Protein AF-A0A139NWJ8-F1 (afdb_monomer_lite)

Secondary structure (DSSP, 8-state):
-HHHHHHHHHHHHHHHHHHHHHT-PPPHHHHHHHHHHHHHHHHHHHHHHHHHHHHHHTTS-GGG--HHHHHHHHT--HHHHHHH-S-HHHHHHHHHHHHHHHHHHHHHH--HHHHHHHHHHHHHTS--PPP-

Foldseek 3Di:
DVVVVVVVVVVVVVVVVVVVVVPPDDPPVRVVVVVVVVVVVLVLLLVLLLVLLVVVVVPDDPVPDDLVSSCVSSVHDSVSCVVNDPDSVVSVVVVVVVVVVVVVVVVVVDDPVVVVVVVVVVVVPPPPPDDD

Sequence (132 aa):
MKKADEEAETVSRYRREAIVMSEKKISEKSLANLRKYNQESNQITRESLEISLMQLLEKKELKKITISELVERAGVSRAAFYRNYTSKEQILEEIFRNTVQGITDKLEEFNFKTEMYQIWLFFLRKPKKKPE

pLDDT: mean 86.63, std 13.14, range [51.91, 98.69]

Structure (mmCIF, N/CA/C/O backbone):
data_AF-A0A139NWJ8-F1
#
_entry.id   AF-A0A139NWJ8-F1
#
loop_
_atom_site.group_PDB
_atom_site.id
_atom_site.type_symbol
_atom_site.label_atom_id
_atom_site.label_alt_id
_atom_site.label_comp_id
_atom_site.label_asym_id
_atom_site.label_entity_id
_atom_site.label_seq_id
_atom_site.pdbx_PDB_ins_code
_atom_site.Cartn_x
_atom_site.Cartn_y
_atom_site.Cartn_z
_atom_site.occupancy
_atom_site.B_iso_or_equiv
_atom_site.auth_seq_id
_atom_site.auth_comp_id
_atom_site.auth_asym_id
_atom_site.auth_atom_id
_atom_site.pdbx_PDB_model_num
ATOM 1 N N . MET A 1 1 ? 38.534 -11.590 -58.155 1.00 61.84 1 MET A N 1
ATOM 2 C CA . MET A 1 1 ? 39.252 -11.647 -56.863 1.00 61.84 1 MET A CA 1
ATOM 3 C C . MET A 1 1 ? 38.932 -10.444 -55.989 1.00 61.84 1 MET A C 1
ATOM 5 O O . MET A 1 1 ? 38.199 -10.643 -55.041 1.00 61.84 1 MET A O 1
ATOM 9 N N . LYS A 1 2 ? 39.287 -9.207 -56.378 1.00 67.50 2 LYS A N 1
ATOM 10 C CA . LYS A 1 2 ? 39.078 -7.990 -55.557 1.00 67.50 2 LYS A CA 1
ATOM 11 C C . LYS A 1 2 ? 37.686 -7.818 -54.916 1.00 67.50 2 LYS A C 1
ATOM 13 O O . LYS A 1 2 ? 37.605 -7.458 -53.756 1.00 67.50 2 LYS A O 1
ATOM 18 N N . LYS A 1 3 ? 36.605 -8.121 -55.644 1.00 69.56 3 LYS A N 1
ATOM 19 C CA . LYS A 1 3 ? 35.224 -7.934 -55.161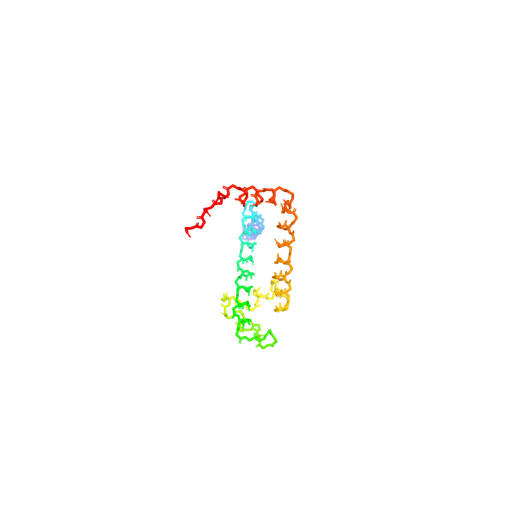 1.00 69.56 3 LYS A CA 1
ATOM 20 C C . LYS A 1 3 ? 34.819 -8.901 -54.034 1.00 69.56 3 LYS A C 1
ATOM 22 O O . LYS A 1 3 ? 34.081 -8.517 -53.140 1.00 69.56 3 LYS A O 1
ATOM 27 N N . ALA A 1 4 ? 35.321 -10.137 -54.070 1.00 72.06 4 ALA A N 1
ATOM 28 C CA . ALA A 1 4 ? 35.025 -11.137 -53.042 1.00 72.06 4 ALA A CA 1
ATOM 29 C C . ALA A 1 4 ? 35.790 -10.849 -51.738 1.00 72.06 4 ALA A C 1
ATOM 31 O O . ALA A 1 4 ? 35.258 -11.058 -50.650 1.00 72.06 4 ALA A O 1
ATOM 32 N N . ASP A 1 5 ? 37.010 -10.319 -51.855 1.00 76.44 5 ASP A N 1
ATOM 33 C CA . ASP A 1 5 ? 37.828 -9.914 -50.708 1.00 76.44 5 ASP A CA 1
ATOM 34 C C . ASP A 1 5 ? 37.219 -8.691 -49.992 1.00 76.44 5 ASP A C 1
ATOM 36 O O . ASP A 1 5 ? 37.158 -8.649 -48.764 1.00 76.44 5 ASP A O 1
ATOM 40 N N . GLU A 1 6 ? 36.677 -7.739 -50.756 1.00 78.75 6 GLU A N 1
ATOM 41 C CA . GLU A 1 6 ? 36.025 -6.520 -50.251 1.00 78.75 6 GLU A CA 1
ATOM 42 C C . GLU A 1 6 ? 34.693 -6.823 -49.532 1.00 78.75 6 GLU A C 1
ATOM 44 O O . GLU A 1 6 ? 34.394 -6.266 -48.470 1.00 78.75 6 GLU A O 1
ATOM 49 N N . GLU A 1 7 ? 33.911 -7.773 -50.056 1.00 80.38 7 GLU A N 1
ATOM 50 C CA . GLU A 1 7 ? 32.690 -8.274 -49.410 1.00 80.38 7 GLU A CA 1
ATOM 51 C C . GLU A 1 7 ? 33.004 -9.021 -48.101 1.00 80.38 7 GLU A C 1
ATOM 53 O O . GLU A 1 7 ? 32.345 -8.793 -47.082 1.00 80.38 7 GLU A O 1
ATOM 58 N N . ALA A 1 8 ? 34.049 -9.854 -48.082 1.00 79.62 8 ALA A N 1
ATOM 59 C CA . ALA A 1 8 ? 34.480 -10.566 -46.880 1.00 79.62 8 ALA A CA 1
ATOM 60 C C . ALA A 1 8 ? 34.975 -9.609 -45.779 1.00 79.62 8 ALA A C 1
ATOM 62 O O . ALA A 1 8 ? 34.668 -9.794 -44.594 1.00 79.62 8 ALA A O 1
ATOM 63 N N . GLU A 1 9 ? 35.696 -8.553 -46.158 1.00 84.38 9 GLU A N 1
ATOM 64 C CA . GLU A 1 9 ? 36.179 -7.529 -45.231 1.00 84.38 9 GLU A CA 1
ATOM 65 C C . GLU A 1 9 ? 35.028 -6.696 -44.652 1.00 84.38 9 GLU A C 1
ATOM 67 O O . GLU A 1 9 ? 34.985 -6.433 -43.444 1.00 84.38 9 GLU A O 1
ATOM 72 N N . THR A 1 10 ? 34.037 -6.375 -45.485 1.00 83.25 10 THR A N 1
ATOM 73 C CA . THR A 1 10 ? 32.819 -5.664 -45.083 1.00 83.25 10 THR A CA 1
ATOM 74 C C . THR A 1 10 ? 32.011 -6.475 -44.068 1.00 83.25 10 THR A C 1
ATOM 76 O O . THR A 1 10 ? 31.684 -5.975 -42.990 1.00 83.25 10 THR A O 1
ATOM 79 N N . VAL A 1 11 ? 31.760 -7.760 -44.340 1.00 84.00 11 VAL A N 1
ATOM 80 C CA . VAL A 1 11 ? 31.044 -8.660 -43.417 1.00 84.00 11 VAL A CA 1
ATOM 81 C C . VAL A 1 11 ? 31.805 -8.836 -42.097 1.00 84.00 11 VAL A C 1
ATOM 83 O O . VAL A 1 11 ? 31.205 -8.818 -41.020 1.00 84.00 11 VAL A O 1
ATOM 86 N N . SER A 1 12 ? 33.135 -8.947 -42.152 1.00 82.75 12 SER A N 1
ATOM 87 C CA . SER A 1 12 ? 33.999 -9.014 -40.965 1.00 82.75 12 SER A CA 1
ATOM 88 C C . SER A 1 12 ? 33.953 -7.732 -40.126 1.00 82.75 12 SER A C 1
ATOM 90 O O . SER A 1 12 ? 33.969 -7.791 -38.891 1.00 82.75 12 SER A O 1
ATOM 92 N N . ARG A 1 13 ? 33.872 -6.559 -40.767 1.00 83.56 13 ARG A N 1
ATOM 93 C CA . ARG A 1 13 ? 33.721 -5.271 -40.079 1.00 83.56 13 ARG A CA 1
ATOM 94 C C . ARG A 1 13 ? 32.354 -5.166 -39.395 1.00 83.56 13 ARG A C 1
ATOM 96 O O . ARG A 1 13 ? 32.318 -4.917 -38.193 1.00 83.56 13 ARG A O 1
ATOM 103 N N . TYR A 1 14 ? 31.264 -5.473 -40.101 1.00 83.12 14 TYR A N 1
ATOM 104 C CA . TYR A 1 14 ? 29.915 -5.478 -39.519 1.00 83.12 14 TYR A CA 1
ATOM 105 C C . TYR A 1 14 ? 29.790 -6.444 -38.338 1.00 83.12 14 TYR A C 1
ATOM 107 O O . TYR A 1 14 ? 29.185 -6.110 -37.320 1.00 83.12 14 TYR A O 1
ATOM 115 N N . ARG A 1 15 ? 30.406 -7.629 -38.425 1.00 81.25 15 ARG A N 1
ATOM 116 C CA . ARG A 1 15 ? 30.403 -8.605 -37.328 1.00 81.25 15 ARG A CA 1
ATOM 117 C C . ARG A 1 15 ? 31.144 -8.087 -36.093 1.00 81.25 15 ARG A C 1
ATOM 119 O O . ARG A 1 15 ? 30.658 -8.275 -34.982 1.00 81.25 15 ARG A O 1
ATOM 126 N N . ARG A 1 16 ? 32.285 -7.414 -36.277 1.00 81.31 16 ARG A N 1
ATOM 127 C CA . ARG A 1 16 ? 33.037 -6.778 -35.181 1.00 81.31 16 ARG A CA 1
ATOM 128 C C . ARG A 1 16 ? 32.257 -5.629 -34.546 1.00 81.31 16 ARG A C 1
ATOM 130 O O . ARG A 1 16 ? 32.178 -5.564 -33.326 1.00 81.31 16 ARG A O 1
ATOM 137 N N . GLU A 1 17 ? 31.634 -4.773 -35.349 1.00 79.62 17 GLU A N 1
ATOM 138 C CA . GLU A 1 17 ? 30.799 -3.674 -34.851 1.00 79.62 17 GLU A CA 1
ATOM 139 C C . GLU A 1 17 ? 29.580 -4.187 -34.074 1.00 79.62 17 GLU A C 1
ATOM 141 O O . GLU A 1 17 ? 29.297 -3.689 -32.987 1.00 79.62 17 GLU A O 1
ATOM 146 N N . ALA A 1 18 ? 28.901 -5.228 -34.563 1.00 72.88 18 ALA A N 1
ATOM 147 C CA . ALA A 1 18 ? 27.774 -5.847 -33.865 1.00 72.88 18 ALA A CA 1
ATOM 148 C C . ALA A 1 18 ? 28.180 -6.445 -32.505 1.00 72.88 18 ALA A C 1
ATOM 150 O O . ALA A 1 18 ? 27.459 -6.273 -31.521 1.00 72.88 18 ALA A O 1
ATOM 151 N N . ILE A 1 19 ? 29.352 -7.089 -32.429 1.00 73.88 19 ILE A N 1
ATOM 152 C CA . ILE A 1 19 ? 29.909 -7.609 -31.171 1.00 73.88 19 ILE A CA 1
ATOM 153 C C . ILE A 1 19 ? 30.187 -6.453 -30.203 1.00 73.88 19 ILE A C 1
ATOM 155 O O . ILE A 1 19 ? 29.657 -6.458 -29.095 1.00 73.88 19 ILE A O 1
ATOM 159 N N . VAL A 1 20 ? 30.893 -5.407 -30.641 1.00 72.81 20 VAL A N 1
ATOM 160 C CA . VAL A 1 20 ? 31.207 -4.228 -29.810 1.00 72.81 20 VAL A CA 1
ATOM 161 C C . VAL A 1 20 ? 29.940 -3.511 -29.322 1.00 72.81 20 VAL A C 1
ATOM 163 O O . VAL A 1 20 ? 29.873 -3.063 -28.177 1.00 72.81 20 VAL A O 1
ATOM 166 N N . MET A 1 21 ? 28.906 -3.421 -30.162 1.00 68.44 21 MET A N 1
ATOM 167 C CA . MET A 1 21 ? 27.611 -2.840 -29.793 1.00 68.44 21 MET A CA 1
ATOM 168 C C . MET A 1 21 ? 26.861 -3.699 -28.766 1.00 68.44 21 MET A C 1
ATOM 170 O O . MET A 1 21 ? 26.228 -3.143 -27.869 1.00 68.44 21 MET A O 1
ATOM 174 N N . SER A 1 22 ? 26.967 -5.029 -28.851 1.00 65.12 22 SER A N 1
ATOM 175 C CA . SER A 1 22 ? 26.400 -5.9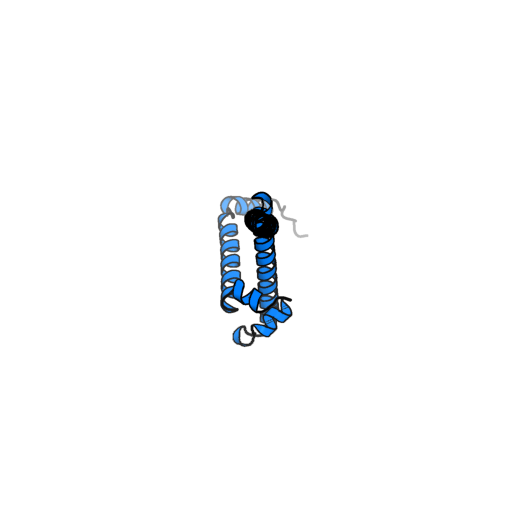60 -27.863 1.00 65.12 22 SER A CA 1
ATOM 176 C C . SER A 1 22 ? 27.178 -5.989 -26.537 1.00 65.12 22 SER A C 1
ATOM 178 O O . SER A 1 22 ? 26.607 -6.269 -25.485 1.00 65.12 22 SER A O 1
ATOM 180 N N . GLU A 1 23 ? 28.468 -5.642 -26.572 1.00 64.31 23 GLU A N 1
ATOM 181 C CA . GLU A 1 23 ? 29.384 -5.656 -25.427 1.00 64.31 23 GLU A CA 1
ATOM 182 C C . GLU A 1 23 ? 29.419 -4.349 -24.629 1.00 64.31 23 GLU A C 1
ATOM 184 O O . GLU A 1 23 ? 30.104 -4.292 -23.603 1.00 64.31 23 GLU A O 1
ATOM 189 N N . LYS A 1 24 ? 28.678 -3.304 -25.033 1.00 63.50 24 LYS A N 1
ATOM 190 C CA . LYS A 1 24 ? 28.520 -2.080 -24.228 1.00 63.50 24 LYS A CA 1
ATOM 191 C C . LYS A 1 24 ? 27.777 -2.392 -22.922 1.00 63.50 24 LYS A C 1
ATOM 193 O O . LYS A 1 24 ? 26.583 -2.143 -22.770 1.00 63.50 24 LYS A O 1
ATOM 198 N N . LYS A 1 25 ? 28.512 -2.926 -21.946 1.00 69.25 25 LYS A N 1
ATOM 199 C CA . LYS A 1 25 ? 28.056 -3.137 -20.577 1.00 69.25 25 LYS A CA 1
ATOM 200 C C . LYS A 1 25 ? 27.759 -1.781 -19.954 1.00 69.25 25 LYS A C 1
ATOM 202 O O . LYS A 1 25 ? 28.615 -0.899 -19.897 1.00 69.25 25 LYS A O 1
ATOM 207 N N . ILE A 1 26 ? 26.528 -1.628 -19.478 1.00 77.12 26 ILE A N 1
ATOM 208 C CA . ILE A 1 26 ? 26.119 -0.483 -18.669 1.00 77.12 26 ILE A CA 1
ATOM 209 C C . ILE A 1 26 ? 27.079 -0.397 -17.475 1.00 77.12 26 ILE A C 1
ATOM 211 O O . ILE A 1 26 ? 27.292 -1.391 -16.781 1.00 77.12 26 ILE A O 1
ATOM 215 N N . SER A 1 27 ? 27.662 0.783 -17.247 1.00 87.38 27 SER A N 1
ATOM 216 C CA . SER A 1 27 ? 28.534 1.025 -16.093 1.00 87.38 27 SER A CA 1
ATOM 217 C C . SER A 1 27 ? 27.825 0.622 -14.798 1.00 87.38 27 SER A C 1
ATOM 219 O O . SER A 1 27 ? 26.648 0.940 -14.613 1.00 87.38 27 SER A O 1
ATOM 221 N N . GLU A 1 28 ? 28.546 -0.014 -13.873 1.00 88.81 28 GLU A N 1
ATOM 222 C CA . GLU A 1 28 ? 28.007 -0.423 -12.569 1.00 88.81 28 GLU A CA 1
ATOM 223 C C . GLU A 1 28 ? 27.307 0.729 -11.839 1.00 88.81 28 GLU A C 1
ATOM 225 O O . GLU A 1 28 ? 26.230 0.547 -11.273 1.00 88.81 28 GLU A O 1
ATOM 230 N N . LYS A 1 29 ? 27.851 1.949 -11.943 1.00 87.44 29 LYS A N 1
ATOM 231 C CA . LYS A 1 29 ? 27.247 3.159 -11.372 1.00 87.44 29 LYS A CA 1
ATOM 232 C C . LYS A 1 29 ? 25.874 3.472 -11.976 1.00 87.44 29 LYS A C 1
ATOM 234 O O . LYS A 1 29 ? 24.955 3.860 -11.262 1.00 87.44 29 LYS A O 1
ATOM 239 N N . SER A 1 30 ? 25.714 3.283 -13.284 1.00 89.12 30 SER A N 1
ATOM 240 C CA . SER A 1 30 ? 24.431 3.497 -13.969 1.00 89.12 30 SER A CA 1
ATOM 241 C C . SER A 1 30 ? 23.416 2.407 -13.615 1.00 89.12 30 SER A C 1
ATOM 243 O O . SER A 1 30 ? 22.245 2.713 -13.398 1.00 89.12 30 SER A O 1
ATOM 245 N N . LEU A 1 31 ? 23.863 1.153 -13.470 1.00 89.06 31 LEU A N 1
ATOM 246 C CA . LEU A 1 31 ? 23.020 0.055 -12.982 1.00 89.06 31 LEU A CA 1
ATOM 247 C C . LEU A 1 31 ? 22.542 0.300 -11.546 1.00 89.06 31 LEU A C 1
ATOM 249 O O . LEU A 1 31 ? 21.370 0.078 -11.243 1.00 89.06 31 LEU A O 1
ATOM 253 N N . ALA A 1 32 ? 23.428 0.777 -10.670 1.00 93.38 32 ALA A N 1
ATOM 254 C CA . ALA A 1 32 ? 23.089 1.117 -9.293 1.00 93.38 32 ALA A CA 1
ATOM 255 C C . ALA A 1 32 ? 22.034 2.232 -9.230 1.00 93.38 32 ALA A C 1
ATOM 257 O O . ALA A 1 32 ? 21.032 2.088 -8.531 1.00 93.38 32 ALA A O 1
ATOM 258 N N . ASN A 1 33 ? 22.207 3.294 -10.023 1.00 94.19 33 ASN A N 1
ATOM 259 C CA . ASN A 1 33 ? 21.225 4.372 -10.115 1.00 94.19 33 ASN A CA 1
ATOM 260 C C . ASN A 1 33 ? 19.866 3.859 -10.604 1.00 94.19 33 ASN A C 1
ATOM 262 O O . ASN A 1 33 ? 18.849 4.157 -9.987 1.00 94.19 33 ASN A O 1
ATOM 266 N N . LEU A 1 34 ? 19.834 3.047 -11.664 1.00 92.88 34 LEU A N 1
ATOM 267 C CA . LEU A 1 34 ? 18.586 2.492 -12.195 1.00 92.88 34 LEU A CA 1
ATOM 268 C C . LEU A 1 34 ? 17.845 1.638 -11.154 1.00 92.88 34 LEU A C 1
ATOM 270 O O . LEU A 1 34 ? 16.629 1.748 -11.013 1.00 92.88 34 LEU A O 1
ATOM 274 N N . ARG A 1 35 ? 18.573 0.807 -10.397 1.00 93.56 35 ARG A N 1
ATOM 275 C CA . ARG A 1 35 ? 17.996 0.017 -9.297 1.00 93.56 35 ARG A CA 1
ATOM 276 C C . ARG A 1 35 ? 17.386 0.915 -8.225 1.00 93.56 35 ARG A C 1
ATOM 278 O O . ARG A 1 35 ? 16.263 0.652 -7.808 1.00 93.56 35 ARG A O 1
ATOM 285 N N . LYS A 1 36 ? 18.093 1.980 -7.837 1.00 95.06 36 LYS A N 1
ATOM 286 C CA . LYS A 1 36 ? 17.611 2.963 -6.862 1.00 95.06 36 LYS A CA 1
ATOM 287 C C . LYS A 1 36 ? 16.325 3.647 -7.340 1.00 95.06 36 LYS A C 1
ATOM 289 O O . LYS A 1 36 ? 15.332 3.616 -6.624 1.00 95.06 36 LYS A O 1
ATOM 294 N N . TYR A 1 37 ? 16.303 4.160 -8.571 1.00 94.50 37 TYR A N 1
ATOM 295 C CA . TYR A 1 37 ? 15.103 4.776 -9.153 1.00 94.50 37 TYR A CA 1
ATOM 296 C C . TYR A 1 37 ? 13.914 3.810 -9.214 1.00 94.50 37 TYR A C 1
ATOM 298 O O . TYR A 1 37 ? 12.789 4.196 -8.909 1.00 94.50 37 TYR A O 1
ATOM 306 N N . ASN A 1 38 ? 14.149 2.544 -9.568 1.00 93.50 38 ASN A N 1
ATOM 307 C CA . ASN A 1 38 ? 13.090 1.534 -9.575 1.00 93.50 38 ASN A CA 1
ATOM 308 C C . ASN A 1 38 ? 12.560 1.244 -8.163 1.00 93.50 38 ASN A C 1
ATOM 310 O O . ASN A 1 38 ? 11.355 1.085 -7.989 1.00 93.50 38 ASN A O 1
ATOM 314 N N . GLN A 1 39 ? 13.434 1.189 -7.154 1.00 94.75 39 GLN A N 1
ATOM 315 C CA . GLN A 1 39 ? 13.023 1.026 -5.757 1.00 94.75 39 GLN A CA 1
ATOM 316 C C . GLN A 1 39 ? 12.188 2.216 -5.271 1.00 94.75 39 GLN A C 1
ATOM 318 O O . GLN A 1 39 ? 11.124 2.007 -4.695 1.00 94.75 39 GLN A O 1
ATOM 323 N N . GLU A 1 40 ? 12.624 3.445 -5.553 1.00 95.38 40 GLU A N 1
ATOM 324 C CA . GLU A 1 40 ? 11.889 4.668 -5.208 1.00 95.38 40 GLU A CA 1
ATOM 325 C C . GLU A 1 40 ? 10.527 4.724 -5.915 1.00 95.38 40 GLU A C 1
ATOM 327 O O . GLU A 1 40 ? 9.503 4.969 -5.282 1.00 95.38 40 GLU A O 1
ATOM 332 N N . SER A 1 41 ? 10.482 4.411 -7.212 1.00 94.00 41 SER A N 1
ATOM 333 C CA . SER A 1 41 ? 9.231 4.366 -7.977 1.00 94.00 41 SER A CA 1
ATOM 334 C C . SER A 1 41 ? 8.256 3.307 -7.446 1.00 94.00 41 SER A C 1
ATOM 336 O O . SER A 1 41 ? 7.052 3.567 -7.344 1.00 94.00 41 SER A O 1
ATOM 338 N N . ASN A 1 42 ? 8.759 2.131 -7.056 1.00 95.31 42 ASN A N 1
ATOM 339 C CA . ASN A 1 42 ? 7.943 1.101 -6.416 1.00 95.31 42 ASN A CA 1
ATOM 340 C C . ASN A 1 42 ? 7.407 1.581 -5.062 1.00 95.31 42 ASN A C 1
ATOM 342 O O . ASN A 1 42 ? 6.230 1.380 -4.774 1.00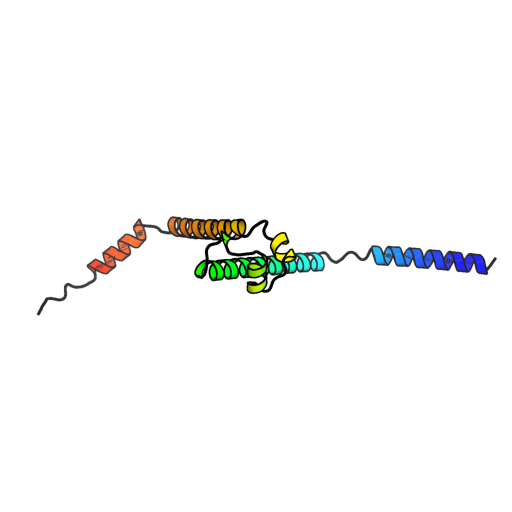 95.31 42 ASN A O 1
ATOM 346 N N . GLN A 1 43 ? 8.232 2.259 -4.262 1.00 96.56 43 GLN A N 1
ATOM 347 C CA . GLN A 1 43 ? 7.818 2.799 -2.970 1.00 96.56 43 GLN A CA 1
ATOM 348 C C . GLN A 1 43 ? 6.689 3.828 -3.114 1.00 96.56 43 GLN A C 1
ATOM 350 O O . GLN A 1 43 ? 5.649 3.674 -2.483 1.00 96.56 43 GLN A O 1
ATOM 355 N N . ILE A 1 44 ? 6.834 4.792 -4.026 1.00 97.62 44 ILE A N 1
ATOM 356 C CA . ILE A 1 44 ? 5.798 5.800 -4.309 1.00 97.62 44 ILE A CA 1
ATOM 357 C C . ILE A 1 44 ? 4.495 5.138 -4.776 1.00 97.62 44 ILE A C 1
ATOM 359 O O . ILE A 1 44 ? 3.400 5.543 -4.379 1.00 97.62 44 ILE A O 1
ATOM 363 N N . THR A 1 45 ? 4.604 4.099 -5.612 1.00 97.81 45 THR A N 1
ATOM 364 C CA . THR A 1 45 ? 3.445 3.325 -6.084 1.00 97.81 45 THR A CA 1
ATOM 365 C C . THR A 1 45 ? 2.712 2.668 -4.914 1.00 97.81 45 THR A C 1
ATOM 367 O O . THR A 1 45 ? 1.485 2.730 -4.856 1.00 97.81 45 THR A O 1
ATOM 370 N N . ARG A 1 46 ? 3.451 2.050 -3.984 1.00 98.00 46 ARG A N 1
ATOM 371 C CA . ARG A 1 46 ? 2.887 1.411 -2.788 1.00 98.00 46 ARG A CA 1
ATOM 372 C C . ARG A 1 46 ? 2.182 2.415 -1.888 1.00 98.00 46 ARG A C 1
ATOM 374 O O . ARG A 1 46 ? 1.004 2.232 -1.604 1.00 98.00 46 ARG A O 1
ATOM 381 N N . GLU A 1 47 ? 2.839 3.521 -1.558 1.00 98.06 47 GLU A N 1
ATOM 382 C CA . GLU A 1 47 ? 2.261 4.581 -0.722 1.00 98.06 47 GLU A CA 1
ATOM 383 C C . GLU A 1 47 ? 0.980 5.160 -1.340 1.00 98.06 47 GLU A C 1
ATOM 385 O O . GLU A 1 47 ? -0.034 5.327 -0.661 1.00 98.06 47 GLU A O 1
ATOM 390 N N . SER A 1 48 ? 0.984 5.395 -2.656 1.00 98.44 48 SER A N 1
ATOM 391 C CA . SER A 1 48 ? -0.191 5.895 -3.383 1.00 98.44 48 SER A CA 1
ATOM 392 C C . SER A 1 48 ? -1.372 4.919 -3.317 1.00 98.44 48 SER A C 1
ATOM 394 O O . SER A 1 48 ? -2.522 5.341 -3.157 1.00 98.44 48 SER A O 1
ATOM 396 N N . LEU A 1 49 ? -1.101 3.613 -3.417 1.00 98.69 49 LEU A N 1
ATOM 397 C CA . LEU A 1 49 ? -2.104 2.554 -3.285 1.00 98.69 49 LEU A CA 1
ATOM 398 C C . LEU A 1 49 ? -2.636 2.437 -1.852 1.00 98.69 49 LEU A C 1
ATOM 400 O O . LEU A 1 49 ? -3.848 2.337 -1.674 1.00 98.69 49 LEU A O 1
ATOM 404 N N . GLU A 1 50 ? -1.765 2.489 -0.845 1.00 98.31 50 GLU A N 1
ATOM 405 C CA . GLU A 1 50 ? -2.135 2.435 0.574 1.00 98.31 50 GLU A CA 1
ATOM 406 C C . GLU A 1 50 ? -3.046 3.606 0.961 1.00 98.31 50 GLU A C 1
ATOM 408 O O . GLU A 1 50 ? -4.153 3.394 1.464 1.00 98.31 50 GLU A O 1
ATOM 413 N N . ILE A 1 51 ? -2.642 4.839 0.641 1.00 98.38 51 ILE A N 1
ATOM 414 C CA . ILE A 1 51 ? -3.430 6.051 0.917 1.00 98.38 51 ILE A CA 1
ATOM 415 C C . ILE A 1 51 ? -4.789 5.979 0.215 1.00 98.38 51 ILE A C 1
ATOM 417 O O . ILE A 1 51 ? -5.830 6.258 0.815 1.00 98.38 51 ILE A O 1
ATOM 421 N N . SER A 1 52 ? -4.801 5.576 -1.057 1.00 98.56 52 SER A N 1
ATOM 422 C CA . SER A 1 52 ? -6.039 5.470 -1.830 1.00 98.56 52 SER A CA 1
ATOM 423 C C . SER A 1 52 ? -6.982 4.417 -1.266 1.00 98.56 52 SER A C 1
ATOM 425 O O . SER A 1 52 ? -8.192 4.648 -1.225 1.00 98.56 52 SER A O 1
ATOM 427 N N . LEU A 1 53 ? -6.450 3.283 -0.802 1.00 98.56 53 LEU A N 1
ATOM 428 C CA . LEU A 1 53 ? -7.251 2.244 -0.170 1.00 98.56 53 LEU A CA 1
ATOM 429 C C . LEU A 1 53 ? -7.885 2.756 1.125 1.00 98.56 53 LEU A C 1
ATOM 431 O O . LEU A 1 53 ? -9.090 2.587 1.300 1.00 98.56 53 LEU A O 1
ATOM 435 N N . MET A 1 54 ? -7.121 3.437 1.983 1.00 98.25 54 MET A N 1
ATOM 436 C CA . MET A 1 54 ? -7.641 4.018 3.227 1.00 98.25 54 MET A CA 1
ATOM 437 C C . MET A 1 54 ? -8.769 5.024 2.960 1.00 98.25 54 MET A C 1
ATOM 439 O O . MET A 1 54 ? -9.837 4.930 3.558 1.00 98.25 54 MET A O 1
ATOM 443 N N . GLN A 1 55 ? -8.596 5.907 1.977 1.00 98.25 55 GLN A N 1
ATOM 444 C CA . GLN A 1 55 ? -9.626 6.877 1.586 1.00 98.25 55 GLN A CA 1
ATOM 445 C C . GLN A 1 55 ? -10.892 6.235 0.991 1.00 98.25 55 GLN A C 1
ATOM 447 O O . GLN A 1 55 ? -11.982 6.805 1.065 1.00 98.25 55 GLN A O 1
ATOM 452 N N . LEU A 1 56 ? -10.770 5.075 0.340 1.00 98.44 56 LEU A N 1
ATOM 453 C CA . LEU A 1 56 ? -11.930 4.322 -0.143 1.00 98.44 56 LEU A CA 1
ATOM 454 C C . LEU A 1 56 ? -12.632 3.590 1.005 1.00 98.44 56 LEU A C 1
ATOM 456 O O . LEU A 1 56 ? -13.864 3.535 1.017 1.00 98.44 56 LEU A O 1
ATOM 460 N N . LEU A 1 57 ? -11.869 3.083 1.976 1.00 98.19 57 LEU A N 1
ATOM 461 C CA . LEU A 1 57 ? -12.388 2.419 3.173 1.00 98.19 57 LEU A CA 1
ATOM 462 C C . LEU A 1 57 ? -13.186 3.360 4.080 1.00 98.19 57 LEU A C 1
ATOM 464 O O . LEU A 1 57 ? -14.148 2.919 4.702 1.00 98.19 57 LEU A O 1
ATOM 468 N N . GLU A 1 58 ? -12.873 4.658 4.085 1.00 98.00 58 GLU A N 1
ATOM 469 C CA . GLU A 1 58 ? -13.705 5.683 4.738 1.00 98.00 58 GLU A CA 1
ATOM 470 C C . GLU A 1 58 ? -15.138 5.739 4.179 1.00 98.00 58 GLU A C 1
ATOM 472 O O . GLU A 1 58 ? -16.058 6.191 4.857 1.00 98.00 58 GLU A O 1
ATOM 477 N N . LYS A 1 59 ? -15.342 5.300 2.930 1.00 98.00 59 LYS A N 1
ATOM 478 C CA . LYS A 1 59 ? -16.612 5.453 2.205 1.00 98.00 59 LYS A CA 1
ATOM 479 C C . LYS A 1 59 ? -17.376 4.147 2.039 1.00 98.00 59 LYS A C 1
ATOM 481 O O . LYS A 1 59 ? -18.594 4.176 1.868 1.00 98.00 59 LYS A O 1
ATOM 486 N N . LYS A 1 60 ? -16.685 3.006 2.016 1.00 97.94 60 LYS A N 1
ATOM 487 C CA . LYS A 1 60 ? -17.301 1.693 1.796 1.00 97.94 60 LYS A CA 1
ATOM 488 C C . LYS A 1 60 ? -16.434 0.543 2.279 1.00 97.94 60 LYS A C 1
ATOM 490 O O . LYS A 1 60 ? -15.216 0.623 2.339 1.00 97.94 60 LYS A O 1
ATOM 495 N N . GLU A 1 61 ? -17.097 -0.576 2.539 1.00 98.19 61 GLU A N 1
ATOM 496 C CA . GLU A 1 61 ? -16.452 -1.832 2.914 1.00 98.19 61 GLU A CA 1
ATOM 497 C C . GLU A 1 61 ? -15.437 -2.311 1.865 1.00 98.19 61 GLU A C 1
ATOM 499 O O . GLU A 1 61 ? -15.696 -2.248 0.659 1.00 98.19 61 GLU A O 1
ATOM 504 N N . LEU A 1 62 ? -14.344 -2.926 2.335 1.00 97.75 62 LEU A N 1
ATOM 505 C CA . LEU A 1 62 ? -13.268 -3.473 1.500 1.00 97.75 62 LEU A CA 1
ATOM 506 C C . LEU A 1 62 ? -13.780 -4.355 0.352 1.00 97.75 62 LEU A C 1
ATOM 508 O O . LEU A 1 62 ? -13.317 -4.238 -0.779 1.00 97.75 62 LEU A O 1
ATOM 512 N N . LYS A 1 63 ? -14.774 -5.212 0.620 1.00 97.69 63 LYS A N 1
ATOM 513 C CA . LYS A 1 63 ? -15.349 -6.141 -0.369 1.00 97.69 63 LYS A CA 1
ATOM 514 C C . LYS A 1 63 ? -15.985 -5.431 -1.571 1.00 97.69 63 LYS A C 1
ATOM 516 O O . LYS A 1 63 ? -16.052 -6.016 -2.646 1.00 97.69 63 LYS A O 1
ATOM 521 N N . LYS A 1 64 ? -16.446 -4.188 -1.392 1.00 98.44 64 LYS A N 1
ATOM 522 C CA . LYS A 1 64 ? -17.087 -3.360 -2.427 1.00 98.44 64 LYS A CA 1
ATOM 523 C C . LYS A 1 64 ? -16.079 -2.505 -3.209 1.00 98.44 64 LYS A C 1
ATOM 525 O O . LYS A 1 64 ? -16.468 -1.837 -4.165 1.00 98.44 64 LYS A O 1
ATOM 530 N N . ILE A 1 65 ? -14.809 -2.492 -2.802 1.00 98.56 65 ILE A N 1
ATOM 531 C CA . ILE A 1 65 ? -13.735 -1.774 -3.493 1.00 98.56 65 ILE A CA 1
ATOM 532 C C . ILE A 1 65 ? -13.173 -2.676 -4.591 1.00 98.56 65 ILE A C 1
ATOM 534 O O . ILE A 1 65 ? -12.741 -3.800 -4.332 1.00 98.56 65 ILE A O 1
ATOM 538 N N . THR A 1 66 ? -13.156 -2.186 -5.828 1.00 98.44 66 THR A N 1
ATOM 539 C CA . THR A 1 66 ? -12.546 -2.922 -6.945 1.00 98.44 66 THR A CA 1
ATOM 540 C C . THR A 1 66 ? -11.095 -2.499 -7.145 1.00 98.44 66 THR A C 1
ATOM 542 O O . THR A 1 66 ? -10.719 -1.375 -6.821 1.00 98.44 66 THR A O 1
ATOM 545 N N . ILE A 1 67 ? -10.275 -3.376 -7.735 1.00 98.50 67 ILE A N 1
ATOM 546 C CA . ILE A 1 67 ? -8.899 -3.009 -8.103 1.00 98.50 67 ILE A CA 1
ATOM 547 C C . ILE A 1 67 ? -8.899 -1.846 -9.097 1.00 98.50 67 ILE A C 1
ATOM 549 O O . ILE A 1 67 ? -8.081 -0.949 -8.968 1.00 98.50 67 ILE A O 1
ATOM 553 N N . SER A 1 68 ? -9.838 -1.823 -10.047 1.00 98.56 68 SER A N 1
ATOM 554 C CA . SER A 1 68 ? -9.983 -0.742 -11.031 1.00 98.56 68 SER A CA 1
ATOM 555 C C . SER A 1 68 ? -10.130 0.625 -10.374 1.00 98.56 68 SER A C 1
ATOM 557 O O . SER A 1 68 ? -9.387 1.541 -10.697 1.00 98.56 68 SER A O 1
ATOM 559 N N . GLU A 1 69 ? -11.055 0.729 -9.427 1.00 98.56 69 GLU A N 1
ATOM 560 C CA . GLU A 1 69 ? -11.317 1.962 -8.694 1.00 98.56 69 GLU A CA 1
ATOM 561 C C . GLU A 1 69 ? -10.135 2.364 -7.811 1.00 98.56 69 GLU A C 1
ATOM 563 O O . GLU A 1 69 ? -9.777 3.538 -7.740 1.00 98.56 69 GLU A O 1
ATOM 568 N N . LEU A 1 70 ? -9.511 1.384 -7.151 1.00 98.69 70 LEU A N 1
ATOM 569 C CA . LEU A 1 70 ? -8.337 1.625 -6.324 1.00 98.69 70 LEU A CA 1
ATOM 570 C C . LEU A 1 70 ? -7.187 2.214 -7.147 1.00 98.69 70 LEU A C 1
ATOM 572 O O . LEU A 1 70 ? -6.605 3.220 -6.748 1.00 98.69 70 LEU A O 1
ATOM 576 N N . VAL A 1 71 ? -6.864 1.605 -8.292 1.00 98.56 71 VAL A N 1
ATOM 577 C CA . VAL A 1 71 ? -5.744 2.067 -9.125 1.00 98.56 71 VAL A CA 1
ATOM 578 C C . VAL A 1 71 ? -6.048 3.383 -9.833 1.00 98.56 71 VAL A C 1
ATOM 580 O O . VAL A 1 71 ? -5.143 4.194 -10.002 1.00 98.56 71 VAL A O 1
ATOM 583 N N . GLU A 1 72 ? -7.312 3.623 -10.195 1.00 98.69 72 GLU A N 1
ATOM 584 C CA . GLU A 1 72 ? -7.769 4.902 -10.743 1.00 98.69 72 GLU A CA 1
ATOM 585 C C . GLU A 1 72 ? -7.588 6.022 -9.718 1.00 98.69 72 GLU A C 1
ATOM 587 O O . GLU A 1 72 ? -7.000 7.055 -10.030 1.00 98.69 72 GLU A O 1
ATOM 592 N N . ARG A 1 73 ? -7.998 5.785 -8.466 1.00 98.38 73 ARG A N 1
ATOM 593 C CA . ARG A 1 73 ? -7.798 6.739 -7.372 1.00 98.38 73 ARG A CA 1
ATOM 594 C C . ARG A 1 73 ? -6.320 6.986 -7.070 1.00 98.38 73 ARG A C 1
ATOM 596 O O . ARG A 1 73 ? -5.936 8.129 -6.847 1.00 98.38 73 ARG A O 1
ATOM 603 N N . ALA A 1 74 ? -5.512 5.929 -7.075 1.00 98.25 74 ALA A N 1
ATOM 604 C CA . ALA A 1 74 ? -4.080 6.012 -6.806 1.00 98.25 74 ALA A CA 1
ATOM 605 C C . ALA A 1 74 ? -3.270 6.620 -7.959 1.00 98.25 74 ALA A C 1
ATOM 607 O O . ALA A 1 74 ? -2.091 6.906 -7.777 1.00 98.25 74 ALA A O 1
ATOM 608 N N . GLY A 1 75 ? -3.865 6.797 -9.143 1.00 98.31 75 GLY A N 1
ATOM 609 C CA . GLY A 1 75 ? -3.157 7.307 -10.316 1.00 98.31 75 GLY A CA 1
ATOM 610 C C . GLY A 1 75 ? -2.097 6.339 -10.852 1.00 98.31 75 GLY A C 1
ATOM 611 O O . GLY A 1 75 ? -1.088 6.772 -11.406 1.00 98.31 75 GLY A O 1
ATOM 612 N N . VAL A 1 76 ? -2.299 5.027 -10.689 1.00 97.88 76 VAL A N 1
ATOM 613 C CA . VAL A 1 76 ? -1.349 3.990 -11.124 1.00 97.88 76 VAL A CA 1
ATOM 614 C C . VAL A 1 76 ? -1.999 3.002 -12.090 1.00 97.88 76 VAL A C 1
ATOM 616 O O . VAL A 1 76 ? -3.217 2.875 -12.184 1.00 97.88 76 VAL A O 1
ATOM 619 N N . SER A 1 77 ? -1.184 2.254 -12.834 1.00 98.06 77 SER A N 1
ATOM 620 C CA . SER A 1 77 ? -1.705 1.195 -13.709 1.00 98.06 77 SER A CA 1
ATOM 621 C C . SER A 1 77 ? -2.072 -0.069 -12.921 1.00 98.06 77 SER A C 1
ATOM 623 O O . SER A 1 77 ? -1.439 -0.395 -11.916 1.00 98.06 77 SER A O 1
ATOM 625 N N . ARG A 1 78 ? -3.014 -0.876 -13.435 1.00 98.00 78 ARG A N 1
ATOM 626 C CA . ARG A 1 78 ? -3.285 -2.223 -12.885 1.00 98.00 78 ARG A CA 1
ATOM 627 C C . ARG A 1 78 ? -2.040 -3.113 -12.878 1.00 98.00 78 ARG A C 1
ATOM 629 O O . ARG A 1 78 ? -1.842 -3.881 -11.948 1.00 98.00 78 ARG A O 1
ATOM 636 N N . ALA A 1 79 ? -1.177 -2.989 -13.886 1.00 97.62 79 ALA A N 1
ATOM 637 C CA . ALA A 1 79 ? 0.091 -3.712 -13.914 1.00 97.62 79 ALA A CA 1
ATOM 638 C C . ALA A 1 79 ? 1.013 -3.284 -12.760 1.00 97.62 79 ALA A C 1
ATOM 640 O O . ALA A 1 79 ? 1.669 -4.128 -12.163 1.00 97.62 79 ALA A O 1
ATOM 641 N N . ALA A 1 80 ? 1.049 -1.991 -12.420 1.00 96.81 80 ALA A N 1
ATOM 642 C CA . ALA A 1 80 ? 1.800 -1.497 -11.267 1.00 96.81 80 ALA A CA 1
ATOM 643 C C . ALA A 1 80 ? 1.245 -2.031 -9.944 1.00 96.81 80 ALA A C 1
ATOM 645 O O . ALA A 1 80 ? 2.033 -2.420 -9.085 1.00 96.81 80 ALA A O 1
ATOM 646 N N . PHE A 1 81 ? -0.081 -2.133 -9.816 1.00 98.38 81 PHE A N 1
ATOM 647 C CA . PHE A 1 81 ? -0.712 -2.812 -8.685 1.00 98.38 81 PHE A CA 1
ATOM 648 C C . PHE A 1 81 ? -0.230 -4.262 -8.571 1.00 98.38 81 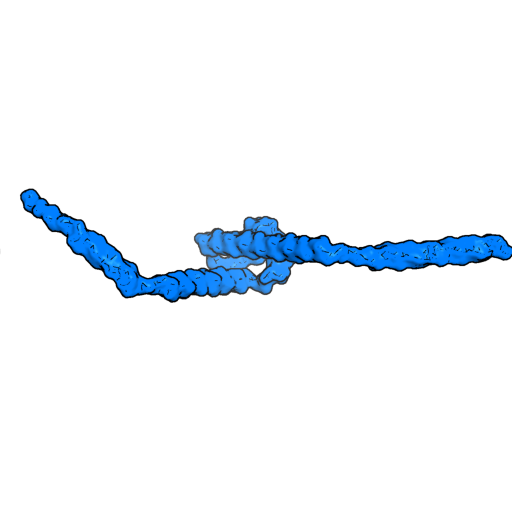PHE A C 1
ATOM 650 O O . PHE A 1 81 ? 0.370 -4.613 -7.563 1.00 98.38 81 PHE A O 1
ATOM 657 N N . TYR A 1 82 ? -0.387 -5.071 -9.625 1.00 97.50 82 TYR A N 1
ATOM 658 C CA . TYR A 1 82 ? -0.045 -6.499 -9.572 1.00 97.50 82 TYR A CA 1
ATOM 659 C C . TYR A 1 82 ? 1.458 -6.792 -9.465 1.00 97.50 82 TYR A C 1
ATOM 661 O O . TYR A 1 82 ? 1.839 -7.890 -9.071 1.00 97.50 82 TYR A O 1
ATOM 669 N N . ARG A 1 83 ? 2.327 -5.824 -9.783 1.00 95.56 83 ARG A N 1
ATOM 670 C CA . ARG A 1 83 ? 3.767 -5.921 -9.490 1.00 95.56 83 ARG A CA 1
ATOM 671 C C . ARG A 1 83 ? 4.091 -5.775 -8.003 1.00 95.56 83 ARG A C 1
ATOM 673 O O . ARG A 1 83 ? 5.121 -6.287 -7.581 1.00 95.56 83 ARG A O 1
ATOM 680 N N . ASN A 1 84 ? 3.266 -5.053 -7.245 1.00 96.19 84 ASN A N 1
ATOM 681 C CA . ASN A 1 84 ? 3.515 -4.751 -5.833 1.00 96.19 84 ASN A CA 1
ATOM 682 C C . ASN A 1 84 ? 2.651 -5.597 -4.889 1.00 96.19 84 ASN A C 1
ATOM 684 O O . ASN A 1 84 ? 3.124 -5.990 -3.828 1.00 96.19 84 ASN A O 1
ATOM 688 N N . TYR A 1 85 ? 1.413 -5.908 -5.279 1.00 97.50 85 TYR A N 1
ATOM 689 C CA . TYR A 1 85 ? 0.444 -6.611 -4.445 1.00 97.50 85 TYR A CA 1
ATOM 690 C C . TYR A 1 85 ? -0.336 -7.654 -5.238 1.00 97.50 85 TYR A C 1
ATOM 692 O O . TYR A 1 85 ? -0.675 -7.475 -6.406 1.00 97.50 85 TYR A O 1
ATOM 700 N N . THR A 1 86 ? -0.685 -8.741 -4.564 1.00 97.31 86 THR A N 1
ATOM 701 C CA . THR A 1 86 ? -1.539 -9.804 -5.105 1.00 97.31 86 THR A CA 1
ATOM 702 C C . THR A 1 86 ? -3.026 -9.481 -4.948 1.00 97.31 86 THR A C 1
ATOM 704 O O . THR A 1 86 ? -3.848 -9.923 -5.750 1.00 97.31 86 THR A O 1
ATOM 707 N N . SER A 1 87 ? -3.383 -8.691 -3.931 1.00 98.38 8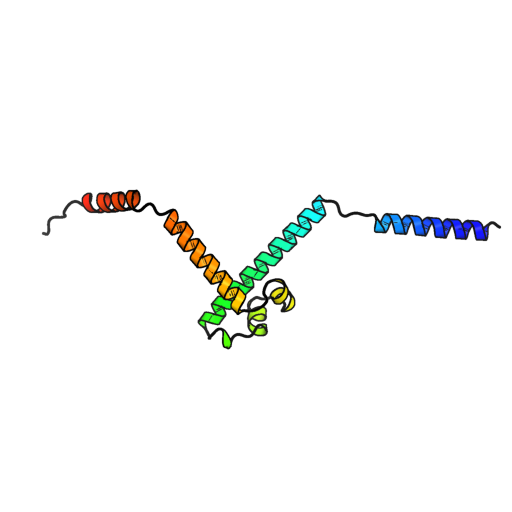7 SER A N 1
ATOM 708 C CA . SER A 1 87 ? -4.762 -8.349 -3.578 1.00 98.38 87 SER A CA 1
ATOM 709 C C . SER A 1 87 ? -4.837 -7.036 -2.787 1.00 98.38 87 SER A C 1
ATOM 711 O O . SER A 1 87 ? -3.834 -6.551 -2.268 1.00 98.38 87 SER A O 1
ATOM 713 N N . LYS A 1 88 ? -6.035 -6.442 -2.696 1.00 97.75 88 LYS A N 1
ATOM 714 C CA . LYS A 1 88 ? -6.278 -5.243 -1.865 1.00 97.75 88 LYS A CA 1
ATOM 715 C C . LYS A 1 88 ? -6.275 -5.581 -0.370 1.00 97.75 88 LYS A C 1
ATOM 717 O O . LYS A 1 88 ? -5.989 -4.727 0.458 1.00 97.75 88 LYS A O 1
ATOM 722 N N . GLU A 1 89 ? -6.561 -6.834 -0.035 1.00 98.31 89 GLU A N 1
ATOM 723 C CA . GLU A 1 89 ? -6.467 -7.392 1.309 1.00 98.31 89 GLU A CA 1
ATOM 724 C C . GLU A 1 89 ? -5.012 -7.400 1.800 1.00 98.31 89 GLU A C 1
ATOM 726 O O . GLU A 1 89 ? -4.760 -6.986 2.927 1.00 98.31 89 GLU A O 1
ATOM 731 N N . GLN A 1 90 ? -4.056 -7.767 0.935 1.00 98.31 90 GLN A N 1
ATOM 732 C CA . GLN A 1 90 ? -2.624 -7.735 1.260 1.00 98.31 90 GLN A CA 1
ATOM 733 C C . GLN A 1 90 ? -2.148 -6.322 1.637 1.00 98.31 90 GLN A C 1
ATOM 735 O O . GLN A 1 90 ? -1.367 -6.172 2.572 1.00 98.31 90 GLN A O 1
ATOM 740 N N . ILE A 1 91 ? -2.633 -5.289 0.936 1.00 98.06 91 ILE A N 1
ATOM 741 C CA . ILE A 1 91 ? -2.316 -3.888 1.258 1.00 98.06 91 ILE A CA 1
ATOM 742 C C . ILE A 1 91 ? -2.763 -3.571 2.687 1.00 98.06 91 ILE A C 1
ATOM 744 O O . ILE A 1 91 ? -1.994 -3.041 3.482 1.00 98.06 91 ILE A O 1
ATOM 748 N N . LEU A 1 92 ? -4.004 -3.925 3.031 1.00 96.69 92 LEU A N 1
ATOM 749 C CA . LEU A 1 92 ? -4.549 -3.655 4.358 1.00 96.69 92 LEU A CA 1
ATOM 750 C C . LEU A 1 92 ? -3.808 -4.431 5.458 1.00 96.69 92 LEU A C 1
ATOM 752 O O . LEU A 1 92 ? -3.553 -3.879 6.526 1.00 96.69 92 LEU A O 1
ATOM 756 N N . GLU A 1 93 ? -3.442 -5.686 5.195 1.00 97.31 93 GLU A N 1
ATOM 757 C CA . GLU A 1 93 ? -2.636 -6.500 6.108 1.00 97.31 93 GLU A CA 1
ATOM 758 C C . GLU A 1 93 ? -1.267 -5.861 6.373 1.00 97.31 93 GLU A C 1
ATOM 760 O O . GLU A 1 93 ? -0.814 -5.809 7.516 1.00 97.31 93 GLU A O 1
ATOM 765 N N . GLU A 1 94 ? -0.616 -5.340 5.333 1.00 97.19 94 GLU A N 1
ATOM 766 C CA . GLU A 1 94 ? 0.671 -4.658 5.452 1.00 97.19 94 GLU A CA 1
ATOM 767 C C . GLU A 1 94 ? 0.569 -3.346 6.230 1.00 97.19 94 GLU A C 1
ATOM 769 O O . GLU A 1 94 ? 1.351 -3.145 7.160 1.00 97.19 94 GLU A O 1
ATOM 774 N N . ILE A 1 95 ? -0.439 -2.515 5.946 1.00 96.12 95 ILE A N 1
ATOM 775 C CA . ILE A 1 95 ? -0.724 -1.305 6.731 1.00 96.12 95 ILE A CA 1
ATOM 776 C C . ILE A 1 95 ? -0.919 -1.667 8.207 1.00 96.12 95 ILE A C 1
ATOM 778 O O . ILE A 1 95 ? -0.321 -1.041 9.085 1.00 96.12 95 ILE A O 1
ATOM 782 N N . PHE A 1 96 ? -1.738 -2.683 8.495 1.00 95.75 96 PHE A N 1
ATOM 783 C CA . PHE A 1 96 ? -2.024 -3.096 9.865 1.00 95.75 96 PHE A CA 1
ATOM 784 C C . PHE A 1 96 ? -0.764 -3.593 10.575 1.00 95.75 96 PHE A C 1
ATOM 786 O O . PHE A 1 96 ? -0.451 -3.122 11.666 1.00 95.75 96 PHE A O 1
ATOM 793 N N . ARG A 1 97 ? 0.001 -4.484 9.937 1.00 96.56 97 ARG A N 1
ATOM 794 C CA . ARG A 1 97 ? 1.262 -5.008 10.474 1.00 96.56 97 ARG A CA 1
ATOM 795 C C . ARG A 1 97 ? 2.260 -3.888 10.766 1.00 96.56 97 ARG A C 1
ATOM 797 O O . ARG A 1 97 ? 2.810 -3.851 11.862 1.00 96.56 97 ARG A O 1
ATOM 804 N N . ASN A 1 98 ? 2.454 -2.961 9.829 1.00 95.12 98 ASN A N 1
ATOM 805 C CA . ASN A 1 98 ? 3.378 -1.836 9.991 1.00 95.12 98 ASN A CA 1
ATOM 806 C C . ASN A 1 98 ? 2.921 -0.893 11.114 1.00 95.12 98 ASN A C 1
ATOM 808 O O . ASN A 1 98 ? 3.738 -0.414 11.898 1.00 95.12 98 ASN A O 1
ATOM 812 N N . THR A 1 99 ? 1.610 -0.667 11.233 1.00 94.00 99 THR A N 1
ATOM 813 C CA . THR A 1 99 ? 1.032 0.156 12.303 1.00 94.00 99 THR A CA 1
ATOM 814 C C . THR A 1 99 ? 1.230 -0.492 13.669 1.00 94.00 99 THR A C 1
ATOM 816 O O . THR A 1 99 ? 1.683 0.172 14.598 1.00 94.00 99 THR A O 1
ATOM 819 N N . VAL A 1 100 ? 0.924 -1.787 13.798 1.00 94.94 100 VAL A N 1
ATOM 820 C CA . VAL A 1 100 ? 1.100 -2.536 15.050 1.00 94.94 100 VAL A CA 1
ATOM 821 C C . VAL A 1 100 ? 2.568 -2.566 15.453 1.00 94.94 100 VAL A C 1
ATOM 823 O O . VAL A 1 100 ? 2.869 -2.255 16.600 1.00 94.94 100 VAL A O 1
ATOM 826 N N . GLN A 1 101 ? 3.476 -2.858 14.520 1.00 94.12 101 GLN A N 1
ATOM 827 C CA . GLN A 1 101 ? 4.910 -2.854 14.801 1.00 94.12 101 GLN A CA 1
ATOM 828 C C . GLN A 1 101 ? 5.370 -1.480 15.300 1.00 94.12 101 GLN A C 1
ATOM 830 O O . GLN A 1 101 ? 5.981 -1.392 16.357 1.00 94.12 101 GLN A O 1
ATOM 835 N N . GLY A 1 102 ? 4.979 -0.397 14.622 1.00 91.88 102 GLY A N 1
ATOM 836 C CA . GLY A 1 102 ? 5.348 0.957 15.040 1.00 91.88 102 GLY A CA 1
ATOM 837 C C . GLY A 1 102 ? 4.756 1.385 16.389 1.00 91.88 102 GLY A C 1
ATOM 838 O O . GLY A 1 102 ? 5.316 2.259 17.050 1.00 91.88 102 GLY A O 1
ATOM 839 N N . ILE A 1 103 ? 3.630 0.801 16.811 1.00 91.69 103 ILE A N 1
ATOM 840 C CA . ILE A 1 103 ? 3.091 0.987 18.166 1.00 91.69 103 ILE A CA 1
ATOM 841 C C . ILE A 1 103 ? 3.926 0.199 19.177 1.00 91.69 103 ILE A C 1
ATOM 843 O O . ILE A 1 103 ? 4.297 0.761 20.206 1.00 91.69 103 ILE A O 1
ATOM 847 N N . THR A 1 104 ? 4.223 -1.070 18.891 1.00 91.50 104 THR A N 1
ATOM 848 C CA . THR A 1 104 ? 5.024 -1.936 19.764 1.00 91.50 104 THR A CA 1
ATOM 849 C C . THR A 1 104 ? 6.419 -1.359 19.990 1.00 91.50 104 THR A C 1
ATOM 851 O O . THR A 1 104 ? 6.818 -1.221 21.141 1.00 91.50 104 THR A O 1
ATOM 854 N N . ASP A 1 105 ? 7.108 -0.920 18.935 1.00 90.12 105 ASP A N 1
ATOM 855 C CA . ASP A 1 105 ? 8.454 -0.338 19.030 1.00 90.12 105 ASP A CA 1
ATOM 856 C C . ASP A 1 105 ? 8.464 0.890 19.957 1.00 90.12 105 ASP A C 1
ATOM 858 O O . ASP A 1 105 ? 9.273 0.999 20.877 1.00 90.12 105 ASP A O 1
ATOM 862 N N . LYS A 1 106 ? 7.487 1.792 19.789 1.00 86.00 106 LYS A N 1
ATOM 863 C CA . LYS A 1 106 ? 7.334 2.978 20.650 1.00 86.00 106 LYS A CA 1
ATOM 864 C C . LYS A 1 106 ? 6.983 2.625 22.091 1.00 86.00 106 LYS A C 1
ATOM 866 O O . LYS A 1 106 ? 7.349 3.358 23.007 1.00 86.00 106 LYS A O 1
ATOM 871 N N . LEU A 1 107 ? 6.227 1.550 22.299 1.00 86.00 107 LEU A N 1
ATOM 872 C CA . LEU A 1 107 ? 5.868 1.086 23.633 1.00 86.00 107 LEU A CA 1
ATOM 873 C C . LEU A 1 107 ? 7.078 0.477 24.353 1.00 86.00 107 LEU A C 1
ATOM 875 O O . LEU A 1 107 ? 7.220 0.678 25.555 1.00 86.00 107 LEU A O 1
ATOM 879 N N . GLU A 1 108 ? 7.959 -0.222 23.636 1.00 82.12 108 GLU A N 1
ATOM 880 C CA . GLU A 1 108 ? 9.214 -0.749 24.184 1.00 82.12 108 GLU A CA 1
ATOM 881 C C . GLU A 1 108 ? 10.207 0.366 24.541 1.00 82.12 108 GLU A C 1
ATOM 883 O O . GLU A 1 108 ? 10.885 0.289 25.567 1.00 82.12 108 GLU A O 1
ATOM 888 N N . GLU A 1 109 ? 10.246 1.445 23.756 1.00 77.00 109 GLU A N 1
ATOM 889 C CA . GLU A 1 109 ? 11.028 2.648 24.073 1.00 77.00 109 GLU A CA 1
ATOM 890 C C . GLU A 1 109 ? 10.474 3.428 25.284 1.00 77.00 109 GLU A C 1
ATOM 892 O O . GLU A 1 109 ? 11.191 4.211 25.919 1.00 77.00 109 GLU A O 1
ATOM 897 N N . PHE A 1 110 ? 9.207 3.212 25.650 1.00 72.00 110 PHE A N 1
ATOM 898 C CA . PHE A 1 110 ? 8.555 3.919 26.747 1.00 72.00 110 PHE A CA 1
ATOM 899 C C . PHE A 1 110 ? 8.978 3.373 28.124 1.00 72.00 110 PHE A C 1
ATOM 901 O O . PHE A 1 110 ? 8.451 2.384 28.638 1.00 72.00 110 PHE A O 1
ATOM 908 N N . ASN A 1 111 ? 9.901 4.067 28.797 1.00 69.12 111 ASN A N 1
ATOM 909 C CA . ASN A 1 111 ? 10.305 3.728 30.164 1.00 69.12 111 ASN A CA 1
ATOM 910 C C . ASN A 1 111 ? 9.329 4.295 31.215 1.00 69.12 111 ASN A C 1
ATOM 912 O O . ASN A 1 111 ? 9.502 5.404 31.732 1.00 69.12 111 ASN A O 1
ATOM 916 N N . PHE A 1 112 ? 8.351 3.472 31.605 1.00 64.31 112 PHE A N 1
ATOM 917 C CA . PHE A 1 112 ? 7.349 3.778 32.636 1.00 64.31 112 PHE A CA 1
ATOM 918 C C . PHE A 1 112 ? 7.928 4.295 33.968 1.00 64.31 112 PHE A C 1
ATOM 920 O O . PHE A 1 112 ? 7.272 5.082 34.650 1.00 64.31 112 PHE A O 1
ATOM 927 N N . LYS A 1 113 ? 9.140 3.879 34.372 1.00 61.09 113 LYS A N 1
ATOM 928 C CA . LYS A 1 113 ? 9.731 4.304 35.657 1.00 61.09 113 LYS A CA 1
ATOM 929 C C . LYS A 1 113 ? 10.237 5.745 35.633 1.00 61.09 113 LYS A C 1
ATOM 931 O O . LYS A 1 113 ? 10.137 6.427 36.651 1.00 61.09 113 LYS A O 1
ATOM 936 N N . THR A 1 114 ? 10.764 6.205 34.501 1.00 63.44 114 THR A N 1
ATOM 937 C CA . THR A 1 114 ? 11.334 7.555 34.372 1.00 63.44 114 THR A CA 1
ATOM 938 C C . THR A 1 114 ? 10.238 8.590 34.116 1.00 63.44 114 THR A C 1
ATOM 940 O O . THR A 1 114 ? 10.204 9.625 34.777 1.00 63.44 114 THR A O 1
ATOM 943 N N . GLU A 1 115 ? 9.290 8.281 33.230 1.00 64.62 115 GLU A N 1
ATOM 944 C CA . GLU A 1 115 ? 8.184 9.175 32.848 1.00 64.62 115 GLU A CA 1
ATOM 945 C C . GLU A 1 115 ? 7.178 9.385 33.995 1.00 64.62 115 GLU A C 1
ATOM 947 O O . GLU A 1 115 ? 6.760 10.508 34.280 1.00 64.62 115 GLU A O 1
ATOM 952 N N . MET A 1 116 ? 6.846 8.330 34.751 1.00 65.81 116 MET A N 1
ATOM 953 C CA . MET A 1 116 ? 5.893 8.436 35.864 1.00 65.81 116 MET A CA 1
ATOM 954 C C . MET A 1 116 ? 6.420 9.305 37.016 1.00 65.81 116 MET A C 1
ATOM 956 O O . MET A 1 116 ? 5.644 10.001 37.673 1.00 65.81 116 MET A O 1
ATOM 960 N N . TYR A 1 117 ? 7.740 9.332 37.226 1.00 70.12 117 TYR A N 1
ATOM 961 C CA . TYR A 1 117 ? 8.366 10.206 38.219 1.00 70.12 117 TYR A CA 1
ATOM 962 C C . TYR A 1 117 ? 8.281 11.683 37.808 1.00 70.12 117 TYR A C 1
ATOM 964 O O . TYR A 1 117 ? 8.032 12.542 38.653 1.00 70.12 117 TYR A O 1
ATOM 972 N N . GLN A 1 118 ? 8.401 11.982 36.510 1.00 71.44 118 GLN A N 1
ATOM 973 C CA . GLN A 1 118 ? 8.229 13.341 35.983 1.00 71.44 118 GLN A CA 1
ATOM 974 C C . GLN A 1 118 ? 6.784 13.827 36.126 1.00 71.44 118 GLN A C 1
ATOM 976 O O . GLN A 1 118 ? 6.545 14.962 36.542 1.00 71.44 118 GLN A O 1
ATOM 981 N N . ILE A 1 119 ? 5.814 12.948 35.863 1.00 75.88 119 ILE A N 1
ATOM 982 C CA . ILE A 1 119 ? 4.391 13.225 36.082 1.00 75.88 119 ILE A CA 1
ATOM 983 C C . ILE A 1 119 ? 4.124 13.509 37.570 1.00 75.88 119 ILE A C 1
ATOM 985 O O . ILE A 1 119 ? 3.483 14.504 37.913 1.00 75.88 119 ILE A O 1
ATOM 989 N N . TRP A 1 120 ? 4.660 12.683 38.471 1.00 75.75 120 TRP A N 1
ATOM 990 C CA . TRP A 1 120 ? 4.499 12.861 39.916 1.00 75.75 120 TRP A CA 1
ATOM 991 C C . TRP A 1 120 ? 5.150 14.159 40.428 1.00 75.75 120 TRP A C 1
ATOM 993 O O . TRP A 1 120 ? 4.520 14.910 41.176 1.00 75.75 120 TRP A O 1
ATOM 1003 N N . LEU A 1 121 ? 6.361 14.492 39.962 1.00 75.94 121 LEU A N 1
ATOM 1004 C CA . LEU A 1 121 ? 7.029 15.766 40.259 1.00 75.94 121 LEU A CA 1
ATOM 1005 C C . LEU A 1 121 ? 6.229 16.973 39.752 1.00 75.94 121 LEU A C 1
ATOM 1007 O O . LEU A 1 121 ? 6.097 17.964 40.472 1.00 75.94 121 LEU A O 1
ATOM 1011 N N . PHE A 1 122 ? 5.660 16.901 38.547 1.00 78.50 122 PHE A N 1
ATOM 1012 C CA . PHE A 1 122 ? 4.811 17.962 38.002 1.00 78.50 122 PHE A CA 1
ATOM 1013 C C . PHE A 1 122 ? 3.576 18.218 38.877 1.00 78.50 122 PHE A C 1
ATOM 1015 O O . PHE A 1 122 ? 3.259 19.373 39.179 1.00 78.50 122 PHE A O 1
ATOM 1022 N N . PHE A 1 123 ? 2.900 17.156 39.321 1.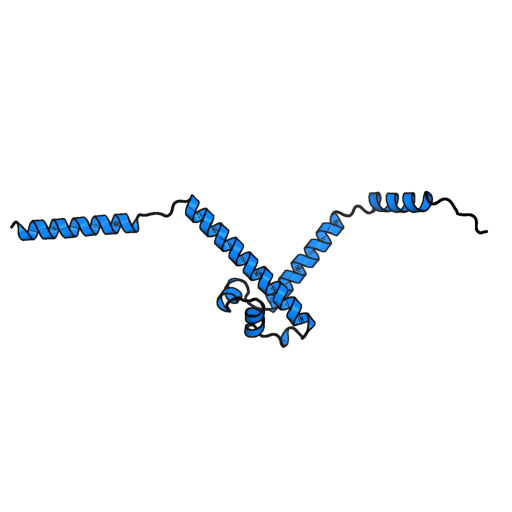00 77.31 123 PHE A N 1
ATOM 1023 C CA . PHE A 1 123 ? 1.708 17.278 40.159 1.00 77.31 123 PHE A CA 1
ATOM 1024 C C . PHE A 1 123 ? 2.015 17.761 41.579 1.00 77.31 123 PHE A C 1
ATOM 1026 O O . PHE A 1 123 ? 1.249 18.554 42.123 1.00 77.31 123 PHE A O 1
ATOM 1033 N N . LEU A 1 124 ? 3.148 17.369 42.163 1.00 73.25 124 LEU A N 1
ATOM 1034 C CA . LEU A 1 124 ? 3.555 17.838 43.491 1.00 73.25 124 LEU A CA 1
ATOM 1035 C C . LEU A 1 124 ? 4.103 19.263 43.511 1.00 73.25 124 LEU A C 1
ATOM 1037 O O . LEU A 1 124 ? 4.029 19.933 44.540 1.00 73.25 124 LEU A O 1
ATOM 1041 N N . ARG A 1 125 ? 4.640 19.752 42.388 1.00 72.25 125 ARG A N 1
ATOM 1042 C CA . ARG A 1 125 ? 5.165 21.121 42.285 1.00 72.25 125 ARG A CA 1
ATOM 1043 C C . ARG A 1 125 ? 4.078 22.167 42.035 1.00 72.25 125 ARG A C 1
ATOM 1045 O O . ARG A 1 125 ? 4.388 23.356 41.978 1.00 72.25 125 ARG A O 1
ATOM 1052 N N . LYS A 1 126 ? 2.810 21.763 41.895 1.00 57.53 126 LYS A N 1
ATOM 1053 C CA . LYS A 1 126 ? 1.678 22.696 41.900 1.00 57.53 126 LYS A CA 1
ATOM 1054 C C . LYS A 1 126 ? 1.448 23.152 43.348 1.00 57.53 126 LYS A C 1
ATOM 1056 O O . LYS A 1 126 ? 1.010 22.341 44.165 1.00 57.53 126 LYS A O 1
ATOM 1061 N N . PRO A 1 127 ? 1.713 24.422 43.707 1.00 61.31 127 PRO A N 1
ATOM 1062 C CA . PRO A 1 127 ? 1.338 24.906 45.027 1.00 61.31 127 PRO A CA 1
ATOM 1063 C C . PRO A 1 127 ? -0.183 24.805 45.165 1.00 61.31 127 PRO A C 1
ATOM 1065 O O . PRO A 1 127 ? -0.918 25.151 44.235 1.00 61.31 127 PRO A O 1
ATOM 1068 N N . LYS A 1 128 ? -0.662 24.339 46.325 1.00 62.03 128 LYS A N 1
ATOM 1069 C CA . LYS A 1 128 ? -2.083 24.411 46.677 1.00 62.03 128 LYS A CA 1
ATOM 1070 C C . LYS A 1 128 ? -2.502 25.884 46.630 1.00 62.03 128 LYS A C 1
ATOM 1072 O O . LYS A 1 128 ? -2.210 26.629 47.563 1.00 62.03 128 LYS A O 1
ATOM 1077 N N . LYS A 1 129 ? -3.150 26.326 45.545 1.00 62.66 129 LYS A N 1
ATOM 1078 C CA . LYS A 1 129 ? -3.881 27.597 45.551 1.00 62.66 129 LYS A CA 1
ATOM 1079 C C . LYS A 1 129 ? -4.948 27.464 46.635 1.00 62.66 129 LYS A C 1
ATOM 1081 O O . LYS A 1 129 ? -5.776 26.557 46.563 1.00 62.66 129 LYS A O 1
ATOM 1086 N N . LYS A 1 130 ? -4.855 28.303 47.670 1.00 51.91 130 LYS A N 1
ATOM 1087 C CA . LYS A 1 130 ? -5.892 28.403 48.698 1.00 51.91 130 LYS A CA 1
ATOM 1088 C C . LYS A 1 130 ? -7.207 28.785 48.001 1.00 51.91 130 LYS A C 1
ATOM 1090 O O . LYS A 1 130 ? -7.161 29.696 47.175 1.00 51.91 130 LYS A O 1
ATOM 1095 N N . PRO A 1 131 ? -8.322 28.093 48.275 1.00 62.38 131 PRO A N 1
ATOM 1096 C CA . PRO A 1 131 ? -9.631 28.582 47.866 1.00 62.38 131 PRO A CA 1
ATOM 1097 C C . PRO A 1 131 ? -9.929 29.881 48.633 1.00 62.38 131 PRO A C 1
ATOM 1099 O O . PRO A 1 131 ? -9.638 29.949 49.830 1.00 62.38 131 PRO A O 1
ATOM 1102 N N . GLU A 1 132 ? -10.398 30.899 47.906 1.00 54.03 132 GLU A N 1
ATOM 1103 C CA . GLU A 1 132 ? -10.916 32.172 48.441 1.00 54.03 132 GLU A CA 1
ATOM 1104 C C . GLU A 1 132 ? -12.187 31.964 49.271 1.00 54.03 132 GLU A C 1
ATOM 1106 O O . GLU A 1 132 ? -12.976 31.053 48.922 1.00 54.03 132 GLU A O 1
#

Radius of gyration: 31.24 Å; chains: 1; bounding box: 57×44×106 Å